Protein AF-A0A318KEV6-F1 (afdb_monomer_lite)

pLDDT: mean 72.62, std 7.46, range [47.88, 84.06]

Radius of gyration: 17.47 Å; chains: 1; bounding box: 36×22×58 Å

Structure (mmCIF, N/CA/C/O backbone):
data_AF-A0A318KEV6-F1
#
_entry.id   AF-A0A318KEV6-F1
#
loop_
_atom_site.group_PDB
_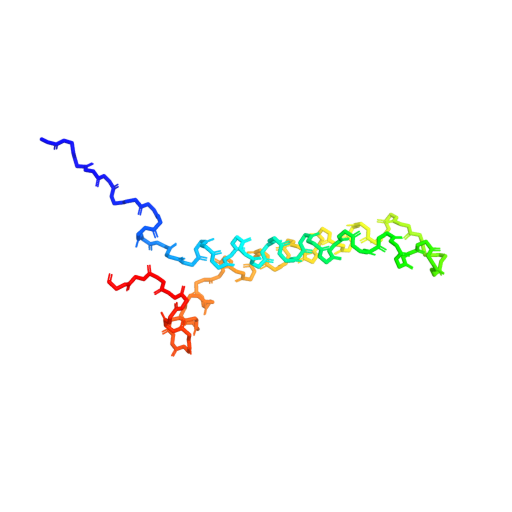atom_site.id
_atom_site.type_symbol
_atom_site.label_atom_id
_atom_site.label_alt_id
_atom_site.label_comp_id
_atom_site.label_asym_id
_atom_site.label_entity_id
_atom_site.label_seq_id
_atom_site.pdbx_PDB_ins_code
_atom_site.Cartn_x
_atom_site.Cartn_y
_atom_site.Cartn_z
_atom_site.occupancy
_atom_site.B_iso_or_equiv
_atom_site.auth_seq_i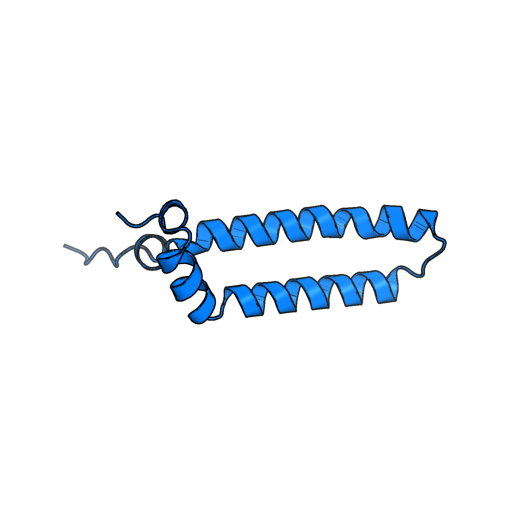d
_atom_site.auth_comp_id
_atom_site.auth_asym_id
_atom_site.auth_atom_id
_atom_site.pdbx_PDB_model_num
ATOM 1 N N . MET A 1 1 ? -6.904 9.941 41.120 1.00 58.44 1 MET A N 1
ATOM 2 C CA . MET A 1 1 ? -6.114 8.999 40.299 1.00 58.44 1 MET A CA 1
ATOM 3 C C . MET A 1 1 ? -6.097 9.600 38.905 1.00 58.44 1 MET A C 1
ATOM 5 O O . MET A 1 1 ? -7.188 9.944 38.476 1.00 58.44 1 MET A O 1
ATOM 9 N N . PRO A 1 2 ? -4.947 9.887 38.269 1.00 56.81 2 PRO A N 1
ATOM 10 C CA . PRO A 1 2 ? -4.970 10.440 36.916 1.00 56.81 2 PRO A CA 1
ATOM 11 C C . PRO A 1 2 ? -5.746 9.473 36.021 1.00 56.81 2 PRO A C 1
ATOM 13 O O . PRO A 1 2 ? -5.459 8.275 36.044 1.00 56.81 2 PRO A O 1
ATOM 16 N N . ASP A 1 3 ? -6.749 9.979 35.303 1.00 63.50 3 ASP A N 1
ATOM 17 C CA . ASP A 1 3 ? -7.443 9.219 34.269 1.00 63.50 3 ASP A CA 1
ATOM 18 C C . ASP A 1 3 ? -6.377 8.784 33.267 1.00 63.50 3 ASP A C 1
ATOM 20 O O . ASP A 1 3 ? -5.813 9.603 32.536 1.00 63.50 3 ASP A O 1
ATOM 24 N N . LEU A 1 4 ? -6.006 7.504 33.317 1.00 63.66 4 LEU A N 1
ATOM 25 C CA . LEU A 1 4 ? -5.040 6.914 32.406 1.00 63.66 4 LEU A CA 1
ATOM 26 C C . LEU A 1 4 ? -5.716 6.891 31.040 1.00 63.66 4 LEU A C 1
ATOM 28 O O . LEU A 1 4 ? -6.418 5.936 30.718 1.00 63.66 4 LEU A O 1
ATOM 32 N N . ALA A 1 5 ? -5.577 7.992 30.297 1.00 67.88 5 ALA A N 1
ATOM 33 C CA . ALA A 1 5 ? -6.104 8.159 28.955 1.00 67.88 5 ALA A CA 1
ATOM 34 C C . ALA A 1 5 ? -5.857 6.865 28.180 1.00 67.88 5 ALA A C 1
ATOM 36 O O . ALA A 1 5 ? -4.704 6.450 28.032 1.00 67.88 5 ALA A O 1
ATOM 37 N N . THR A 1 6 ? -6.946 6.203 27.778 1.00 64.69 6 THR A N 1
ATOM 38 C CA . THR A 1 6 ? -6.908 4.908 27.102 1.00 64.69 6 THR A CA 1
ATOM 39 C C . THR A 1 6 ? -5.830 4.959 26.023 1.00 64.69 6 THR A C 1
ATOM 41 O O . THR A 1 6 ? -5.903 5.835 25.153 1.00 64.69 6 THR A O 1
ATOM 44 N N . PRO A 1 7 ? -4.799 4.095 26.085 1.00 65.31 7 PRO A N 1
ATOM 45 C CA . PRO A 1 7 ? -3.697 4.158 25.142 1.00 65.31 7 PRO A CA 1
ATOM 46 C C . PRO A 1 7 ? -4.252 4.100 23.720 1.00 65.31 7 PRO A C 1
ATOM 48 O O . PRO A 1 7 ? -5.075 3.242 23.410 1.00 65.31 7 PRO A O 1
ATOM 51 N N . THR A 1 8 ? -3.808 4.995 22.838 1.00 63.75 8 THR A N 1
ATOM 52 C CA . THR A 1 8 ? -4.290 5.074 21.446 1.00 63.75 8 THR A CA 1
ATOM 53 C C . THR A 1 8 ? -4.140 3.759 20.684 1.00 63.75 8 THR A C 1
ATOM 55 O O . THR A 1 8 ? -4.883 3.519 19.742 1.00 63.75 8 THR A O 1
ATOM 58 N N . GLN A 1 9 ? -3.234 2.882 21.119 1.00 58.34 9 GLN A N 1
ATOM 59 C CA . GLN A 1 9 ? -3.079 1.528 20.584 1.00 58.34 9 GLN A CA 1
ATOM 60 C C . GLN A 1 9 ? -4.237 0.586 20.943 1.00 58.34 9 GLN A C 1
ATOM 62 O O . GLN A 1 9 ? -4.569 -0.279 20.144 1.00 58.34 9 GLN A O 1
ATOM 67 N N . VAL A 1 10 ? -4.874 0.775 22.104 1.00 61.66 10 VAL A N 1
ATOM 68 C CA . VAL A 1 10 ? -6.091 0.048 22.516 1.00 61.66 10 VAL A CA 1
ATOM 69 C C . VAL A 1 10 ? -7.316 0.606 21.787 1.00 61.66 10 VAL A C 1
ATOM 71 O O . VAL A 1 10 ? -8.247 -0.128 21.483 1.00 61.66 10 VAL A O 1
ATOM 74 N N . ALA A 1 11 ? -7.301 1.902 21.464 1.00 63.41 11 ALA A N 1
ATOM 75 C CA . ALA A 1 11 ? -8.360 2.542 20.687 1.00 63.41 11 ALA A CA 1
ATOM 76 C C . ALA A 1 11 ? -8.285 2.242 19.173 1.00 63.41 11 ALA A C 1
ATOM 78 O O . ALA A 1 11 ? -9.304 2.330 18.497 1.00 63.41 11 ALA A O 1
ATOM 79 N N . TYR A 1 12 ? -7.101 1.908 18.638 1.00 64.88 12 TYR A N 1
ATOM 80 C CA . TYR A 1 12 ? -6.852 1.728 17.199 1.00 64.88 12 TYR A CA 1
ATOM 81 C C . TYR A 1 12 ? -5.867 0.571 16.923 1.00 64.88 12 TYR A C 1
ATOM 83 O O . TYR A 1 12 ? -4.705 0.810 16.569 1.00 64.88 12 TYR A O 1
ATOM 91 N N . PRO A 1 13 ? -6.300 -0.694 17.061 1.00 65.19 13 PRO A N 1
ATOM 92 C CA . PRO A 1 13 ? -5.414 -1.858 16.959 1.00 65.19 13 PRO A CA 1
ATOM 93 C C . PRO A 1 13 ? -4.778 -2.044 15.569 1.00 65.19 13 PRO A C 1
ATOM 95 O O . PRO A 1 13 ? -3.696 -2.624 15.438 1.00 65.19 13 PRO A O 1
ATOM 98 N N . TRP A 1 14 ? -5.378 -1.473 14.522 1.00 71.06 14 TRP A N 1
ATOM 99 C CA . TRP A 1 14 ? -4.874 -1.507 13.146 1.00 71.06 14 TRP A CA 1
ATOM 100 C C . TRP A 1 14 ? -3.528 -0.805 12.933 1.00 71.06 14 TRP A C 1
ATOM 102 O O . TRP A 1 14 ? -2.879 -1.037 11.910 1.00 71.06 14 TRP A O 1
ATOM 112 N N . GLN A 1 15 ? -3.056 0.011 13.885 1.00 70.12 15 GLN A N 1
ATOM 113 C CA . GLN A 1 15 ? -1.748 0.674 13.801 1.00 70.12 15 GLN A CA 1
ATOM 114 C C . GLN A 1 15 ? -0.595 -0.327 13.627 1.00 70.12 15 GLN A C 1
ATOM 116 O O . GLN A 1 15 ? 0.379 -0.034 12.926 1.00 70.12 15 GLN A O 1
ATOM 121 N N . ALA A 1 16 ? -0.712 -1.525 14.210 1.00 72.81 16 ALA A N 1
ATOM 122 C CA . ALA A 1 16 ? 0.261 -2.599 14.021 1.00 72.81 16 ALA A CA 1
ATOM 123 C C . ALA A 1 16 ? 0.255 -3.117 12.570 1.00 72.81 16 ALA A C 1
ATOM 125 O O . ALA A 1 16 ? 1.314 -3.253 11.947 1.00 72.81 16 ALA A O 1
ATOM 126 N N . THR A 1 17 ? -0.931 -3.331 11.999 1.00 73.94 17 THR A N 1
ATOM 127 C CA . THR A 1 17 ? -1.115 -3.755 10.603 1.00 73.94 17 THR A CA 1
ATOM 128 C C . THR A 1 17 ? -0.608 -2.690 9.637 1.00 73.94 17 THR A C 1
ATOM 130 O O . THR A 1 17 ? 0.192 -3.000 8.756 1.00 73.94 17 THR A O 1
ATOM 133 N N . ALA A 1 18 ? -0.973 -1.422 9.838 1.00 74.69 18 ALA A N 1
ATOM 134 C CA . ALA A 1 18 ? -0.493 -0.316 9.014 1.00 74.69 18 ALA A CA 1
ATOM 135 C C . ALA A 1 18 ? 1.031 -0.170 9.067 1.00 74.69 18 ALA A C 1
ATOM 137 O O . ALA A 1 18 ? 1.664 -0.010 8.024 1.00 74.69 18 ALA A O 1
ATOM 138 N N . ARG A 1 19 ? 1.642 -0.304 10.252 1.00 75.94 19 ARG A N 1
ATOM 139 C CA . ARG A 1 19 ? 3.105 -0.303 10.395 1.00 75.94 19 ARG A CA 1
ATOM 140 C C . ARG A 1 19 ? 3.751 -1.462 9.637 1.00 75.94 19 ARG A C 1
ATOM 142 O O . ARG A 1 19 ? 4.787 -1.265 9.008 1.00 75.94 19 ARG A O 1
ATOM 149 N N . THR A 1 20 ? 3.148 -2.648 9.682 1.00 80.81 20 THR A N 1
ATOM 150 C CA . THR A 1 20 ? 3.668 -3.838 8.993 1.00 80.81 20 THR A CA 1
ATOM 151 C C . THR A 1 20 ? 3.558 -3.686 7.477 1.00 80.81 20 THR A C 1
ATOM 153 O O . THR A 1 20 ? 4.540 -3.905 6.771 1.00 80.81 20 THR A O 1
ATOM 156 N N . VAL A 1 21 ? 2.410 -3.225 6.970 1.00 78.94 21 VAL A N 1
ATOM 157 C CA . VAL A 1 21 ? 2.217 -2.933 5.541 1.00 78.94 21 VAL A CA 1
ATOM 158 C C . VAL A 1 21 ? 3.198 -1.861 5.076 1.00 78.94 21 VAL A C 1
ATOM 160 O O . VAL A 1 21 ? 3.862 -2.043 4.059 1.00 78.94 21 VAL A O 1
ATOM 163 N N . PHE A 1 22 ? 3.356 -0.779 5.842 1.00 76.12 22 PHE A N 1
ATOM 164 C CA . PHE A 1 22 ? 4.328 0.265 5.535 1.00 76.12 22 PHE A CA 1
ATOM 165 C C . PHE A 1 22 ? 5.759 -0.287 5.480 1.00 76.12 22 PHE A C 1
ATOM 167 O O . PHE A 1 22 ? 6.481 -0.018 4.524 1.00 76.12 22 PHE A O 1
ATOM 174 N N . ALA A 1 23 ? 6.162 -1.112 6.451 1.00 76.75 23 ALA A N 1
ATOM 175 C CA . ALA A 1 23 ? 7.482 -1.740 6.457 1.00 76.75 23 ALA A CA 1
ATOM 176 C C . ALA A 1 23 ? 7.706 -2.643 5.230 1.00 76.75 23 ALA A C 1
ATOM 178 O O . ALA A 1 23 ? 8.769 -2.578 4.615 1.00 76.75 23 ALA A O 1
ATOM 179 N N . VAL A 1 24 ? 6.704 -3.436 4.834 1.00 82.25 24 VAL A N 1
ATOM 180 C CA . VAL A 1 24 ? 6.768 -4.276 3.625 1.00 82.25 24 VAL A CA 1
ATOM 181 C C . VAL A 1 24 ? 6.892 -3.419 2.367 1.00 82.25 24 VAL A C 1
ATOM 183 O O . VAL A 1 24 ? 7.730 -3.711 1.516 1.00 82.25 24 VAL A O 1
ATOM 186 N N . LEU A 1 25 ? 6.121 -2.335 2.257 1.00 78.38 25 LEU A N 1
ATOM 187 C CA . LEU A 1 25 ? 6.228 -1.409 1.129 1.00 78.38 25 LEU A CA 1
ATOM 188 C C . LEU A 1 25 ? 7.613 -0.776 1.049 1.00 78.38 25 LEU A C 1
ATOM 190 O O . LEU A 1 25 ? 8.178 -0.732 -0.035 1.00 78.38 25 LEU A O 1
ATOM 194 N N . VAL A 1 26 ? 8.184 -0.341 2.175 1.00 78.62 26 VAL A N 1
ATOM 195 C CA . VAL A 1 26 ? 9.547 0.216 2.229 1.00 78.62 26 VAL A CA 1
ATOM 196 C C . VAL A 1 26 ? 10.602 -0.840 1.875 1.00 78.62 26 VAL A C 1
ATOM 198 O O . VAL A 1 26 ? 11.579 -0.536 1.192 1.00 78.62 26 VAL A O 1
ATOM 201 N N . ALA A 1 27 ? 10.412 -2.095 2.278 1.00 77.12 27 ALA A N 1
ATOM 202 C CA . ALA A 1 27 ? 11.307 -3.175 1.873 1.00 77.12 27 ALA A CA 1
ATOM 203 C C . ALA A 1 27 ? 11.237 -3.415 0.353 1.00 77.12 27 ALA A C 1
ATOM 205 O O . ALA A 1 27 ? 12.273 -3.443 -0.308 1.00 77.12 27 ALA A O 1
ATOM 206 N N . LEU A 1 28 ? 10.034 -3.490 -0.226 1.00 77.19 28 LEU A N 1
ATOM 207 C CA . LEU A 1 28 ? 9.841 -3.609 -1.679 1.00 77.19 28 LEU A CA 1
ATOM 208 C C . LEU A 1 28 ? 10.384 -2.388 -2.432 1.00 77.19 28 LEU A C 1
ATOM 210 O O . LEU A 1 28 ? 10.996 -2.520 -3.489 1.00 77.19 28 LEU A O 1
ATOM 214 N N . ALA A 1 29 ? 10.224 -1.201 -1.857 1.00 75.44 29 ALA A N 1
ATOM 215 C CA . ALA A 1 29 ? 10.757 0.046 -2.373 1.00 75.44 29 ALA A CA 1
ATOM 216 C C . ALA A 1 29 ? 12.276 0.020 -2.545 1.00 75.44 29 ALA A C 1
ATOM 218 O O . ALA A 1 29 ? 12.801 0.496 -3.551 1.00 75.44 29 ALA A O 1
ATOM 219 N N . SER A 1 30 ? 12.984 -0.575 -1.583 1.00 76.50 30 SER A N 1
ATOM 220 C CA . SER A 1 30 ? 14.443 -0.688 -1.623 1.00 76.50 30 SER A CA 1
ATOM 221 C C . SER A 1 30 ? 14.974 -1.593 -2.741 1.00 76.50 30 SER A C 1
ATOM 223 O O . SER A 1 30 ? 16.147 -1.486 -3.087 1.00 76.50 30 SER A O 1
ATOM 225 N N . LEU A 1 31 ? 14.132 -2.445 -3.342 1.00 73.38 31 LEU A N 1
ATOM 226 C CA . LEU A 1 31 ? 14.495 -3.286 -4.492 1.00 73.38 31 LEU A CA 1
ATOM 227 C C . LEU A 1 31 ? 14.438 -2.529 -5.827 1.00 73.38 31 LEU A C 1
ATOM 229 O O . LEU A 1 31 ? 15.078 -2.946 -6.794 1.00 73.38 31 LEU A O 1
ATOM 233 N N . ILE A 1 32 ? 13.722 -1.403 -5.888 1.00 71.44 32 ILE A N 1
ATOM 234 C CA . ILE A 1 32 ? 13.539 -0.611 -7.115 1.00 71.44 32 ILE A CA 1
ATOM 235 C C . ILE A 1 32 ? 14.873 -0.169 -7.747 1.00 71.44 32 ILE A C 1
ATOM 237 O O . ILE A 1 32 ? 15.014 -0.342 -8.957 1.00 71.44 32 ILE A O 1
ATOM 241 N N . PRO A 1 33 ? 15.883 0.330 -7.000 1.00 67.81 33 PRO A N 1
ATOM 242 C CA . PRO A 1 33 ? 17.170 0.718 -7.578 1.00 67.81 33 PRO A CA 1
ATOM 243 C C . PRO A 1 33 ? 17.893 -0.442 -8.270 1.00 67.81 33 PRO A C 1
ATOM 245 O O . PRO A 1 33 ? 18.489 -0.246 -9.323 1.00 67.81 33 PRO A O 1
ATOM 248 N N . VAL A 1 34 ? 17.814 -1.656 -7.715 1.00 73.31 34 VAL A N 1
ATOM 249 C CA . VAL A 1 34 ? 18.464 -2.848 -8.286 1.00 73.31 34 VAL A CA 1
ATOM 250 C C . VAL A 1 34 ? 17.853 -3.187 -9.645 1.00 73.31 34 VAL A C 1
ATOM 252 O O . VAL A 1 34 ? 18.577 -3.430 -10.609 1.00 73.31 34 VAL A O 1
ATOM 255 N N . VAL A 1 35 ? 16.521 -3.138 -9.741 1.00 71.31 35 VAL A N 1
ATOM 256 C CA . VAL A 1 35 ? 15.792 -3.369 -10.997 1.00 71.31 35 VAL A CA 1
ATOM 257 C C . VAL A 1 35 ? 16.047 -2.240 -12.000 1.00 71.31 35 VAL A C 1
ATOM 259 O O . VAL A 1 35 ? 16.245 -2.506 -13.183 1.00 71.31 35 VAL A O 1
ATOM 262 N N . ALA A 1 36 ? 16.094 -0.989 -11.536 1.00 72.50 36 ALA A N 1
ATOM 263 C CA . ALA A 1 36 ? 16.338 0.172 -12.387 1.00 72.50 36 ALA A CA 1
ATOM 264 C C . ALA A 1 36 ? 17.744 0.155 -13.004 1.00 72.50 36 ALA A C 1
ATOM 266 O O . ALA A 1 36 ? 17.880 0.350 -14.210 1.00 72.50 36 ALA A O 1
ATOM 267 N N . VAL A 1 37 ? 18.776 -0.154 -12.210 1.00 72.88 37 VAL A N 1
ATOM 268 C CA . VAL A 1 37 ? 20.158 -0.296 -12.699 1.00 72.88 37 VAL A CA 1
ATOM 269 C C . VAL A 1 37 ? 20.268 -1.451 -13.694 1.00 72.88 37 VAL A C 1
ATOM 271 O O . VAL A 1 37 ? 20.880 -1.286 -14.746 1.00 72.88 37 VAL A O 1
ATOM 274 N N . ALA A 1 38 ? 19.638 -2.596 -13.410 1.00 76.56 38 ALA A N 1
ATOM 275 C CA . ALA A 1 38 ? 19.642 -3.742 -14.320 1.00 76.56 38 ALA A CA 1
ATOM 276 C C . ALA A 1 38 ? 18.919 -3.458 -15.653 1.00 76.56 38 ALA A C 1
ATOM 278 O O . ALA A 1 38 ? 19.304 -4.002 -16.685 1.00 76.56 38 ALA A O 1
ATOM 279 N N . GLY A 1 39 ? 17.885 -2.613 -15.637 1.00 76.62 39 GLY A N 1
ATOM 280 C CA . GLY A 1 39 ? 17.090 -2.256 -16.815 1.00 76.62 39 GLY A CA 1
ATOM 281 C C . GLY A 1 39 ? 17.532 -0.989 -17.555 1.00 76.62 39 GLY A C 1
ATOM 282 O O . GLY A 1 39 ? 16.915 -0.653 -18.562 1.00 76.62 39 GLY A O 1
ATOM 283 N N . GLY A 1 40 ? 18.547 -0.264 -17.069 1.00 72.38 40 GLY A N 1
ATOM 284 C CA . GLY A 1 40 ? 18.957 1.030 -17.634 1.00 72.38 40 GLY A CA 1
ATOM 285 C C . GLY A 1 40 ? 17.913 2.145 -17.463 1.00 72.38 40 GLY A C 1
ATOM 286 O O . GLY A 1 40 ? 17.816 3.034 -18.305 1.00 72.38 40 GLY A O 1
ATOM 287 N N . ILE A 1 41 ? 17.103 2.076 -16.404 1.00 72.62 41 ILE A N 1
ATOM 288 C CA . ILE A 1 41 ? 15.992 2.997 -16.134 1.00 72.62 41 ILE A CA 1
ATOM 289 C C . ILE A 1 41 ? 16.496 4.201 -15.333 1.00 72.62 41 ILE A C 1
ATOM 291 O O . ILE A 1 41 ? 17.230 4.048 -14.356 1.00 72.62 41 ILE A O 1
ATOM 295 N N . ASP A 1 42 ? 16.051 5.399 -15.717 1.00 74.94 42 ASP A N 1
ATOM 296 C CA . ASP A 1 42 ? 16.335 6.629 -14.978 1.00 74.94 42 ASP A CA 1
ATOM 297 C C . ASP A 1 42 ? 15.725 6.574 -13.561 1.00 74.94 42 ASP A C 1
ATOM 299 O O . ASP A 1 42 ? 14.538 6.293 -13.370 1.00 74.94 42 ASP A O 1
ATOM 303 N N . THR A 1 43 ? 16.548 6.810 -12.540 1.00 72.12 43 THR A N 1
ATOM 304 C CA . THR A 1 43 ? 16.198 6.555 -11.133 1.00 72.12 43 THR A CA 1
ATOM 305 C C . THR A 1 43 ? 15.347 7.665 -10.522 1.00 72.12 43 THR A C 1
ATOM 307 O O . THR A 1 43 ? 14.587 7.410 -9.586 1.00 72.12 43 THR A O 1
ATOM 310 N N . VAL A 1 44 ? 15.405 8.881 -11.072 1.00 77.19 44 VAL A N 1
ATOM 311 C CA . VAL A 1 44 ? 14.627 10.038 -10.600 1.00 77.19 44 VAL A CA 1
ATOM 312 C C . VAL A 1 44 ? 13.108 9.804 -10.702 1.00 77.19 44 VAL A C 1
ATOM 314 O O . VAL A 1 44 ? 12.430 9.911 -9.673 1.00 77.19 44 VAL A O 1
ATOM 317 N N . PRO A 1 45 ? 12.534 9.437 -11.869 1.00 76.44 45 PRO A N 1
ATOM 318 C CA . PRO A 1 45 ? 11.105 9.133 -11.959 1.00 76.44 45 PRO A CA 1
ATOM 319 C C . PRO A 1 45 ? 10.711 7.909 -11.120 1.00 76.44 45 PRO A C 1
ATOM 321 O O . PRO A 1 45 ? 9.619 7.889 -10.550 1.00 76.44 45 PRO A O 1
ATOM 324 N N . ALA A 1 46 ? 11.604 6.925 -10.970 1.00 74.19 46 ALA A N 1
ATOM 325 C CA . ALA A 1 46 ? 11.347 5.737 -10.159 1.00 74.19 46 ALA A CA 1
ATOM 326 C C . ALA A 1 46 ? 11.186 6.071 -8.662 1.00 74.19 46 ALA A C 1
ATOM 328 O O . ALA A 1 46 ? 10.269 5.568 -8.009 1.00 74.19 46 ALA A O 1
ATOM 329 N N . VAL A 1 47 ? 12.021 6.965 -8.117 1.00 73.62 47 VAL A N 1
ATOM 330 C CA . VAL A 1 47 ? 11.897 7.437 -6.725 1.00 73.62 47 VAL A CA 1
ATOM 331 C C . VAL A 1 47 ? 10.609 8.241 -6.523 1.00 73.62 47 VAL A C 1
ATOM 333 O O . VAL A 1 47 ? 9.912 8.045 -5.525 1.00 73.62 47 VAL A O 1
ATOM 336 N N . ALA A 1 48 ? 10.246 9.108 -7.472 1.00 78.62 48 ALA A N 1
ATOM 337 C CA . ALA A 1 48 ? 8.997 9.868 -7.397 1.00 78.62 48 ALA A CA 1
ATOM 338 C C . ALA A 1 48 ? 7.764 8.947 -7.410 1.00 78.62 48 ALA A C 1
ATOM 340 O O . ALA A 1 48 ? 6.862 9.104 -6.583 1.00 78.62 48 ALA A O 1
ATOM 341 N N . GLN A 1 49 ? 7.752 7.946 -8.297 1.00 74.81 49 GLN A N 1
ATOM 342 C CA . GLN A 1 49 ? 6.696 6.937 -8.360 1.00 74.81 49 GLN A CA 1
ATOM 343 C C . GLN A 1 49 ? 6.594 6.156 -7.050 1.00 74.81 49 GLN A C 1
ATOM 345 O O . GLN A 1 49 ? 5.496 5.938 -6.540 1.00 74.81 49 GLN A O 1
ATOM 350 N N . LEU A 1 50 ? 7.732 5.775 -6.479 1.00 76.62 50 LEU A N 1
ATOM 351 C CA . LEU A 1 50 ? 7.770 5.066 -5.214 1.00 76.62 50 LEU A CA 1
ATOM 352 C C . LEU A 1 50 ? 7.134 5.877 -4.074 1.00 76.62 50 LEU A C 1
ATOM 354 O O . LEU A 1 50 ? 6.276 5.363 -3.355 1.00 76.62 50 LEU A O 1
ATOM 358 N N . ILE A 1 51 ? 7.522 7.145 -3.917 1.00 81.69 51 ILE A N 1
ATOM 359 C CA . ILE A 1 51 ? 6.964 8.025 -2.880 1.00 81.69 51 ILE A CA 1
ATOM 360 C C . ILE A 1 51 ? 5.456 8.211 -3.094 1.00 81.69 51 ILE A C 1
ATOM 362 O O . ILE A 1 51 ? 4.688 8.151 -2.131 1.00 81.69 51 ILE A O 1
ATOM 366 N N . ALA A 1 52 ? 5.019 8.374 -4.347 1.00 80.94 52 ALA A N 1
ATOM 367 C CA . ALA A 1 52 ? 3.605 8.487 -4.689 1.00 80.94 52 ALA A CA 1
ATOM 368 C C . ALA A 1 52 ? 2.813 7.228 -4.294 1.00 80.94 52 ALA A C 1
ATOM 370 O O . ALA A 1 52 ? 1.750 7.345 -3.682 1.00 80.94 52 ALA A O 1
ATOM 371 N N . VAL A 1 53 ? 3.341 6.030 -4.573 1.00 77.94 53 VAL A N 1
ATOM 372 C CA . VAL A 1 53 ? 2.713 4.755 -4.185 1.00 77.94 53 VAL A CA 1
ATOM 373 C C . VAL A 1 53 ? 2.662 4.610 -2.664 1.00 77.94 53 VAL A C 1
ATOM 375 O O . VAL A 1 53 ? 1.601 4.305 -2.122 1.00 77.94 53 VAL A O 1
ATOM 378 N N . CYS A 1 54 ? 3.758 4.892 -1.954 1.00 76.75 54 CYS A N 1
ATOM 379 C CA . CYS A 1 54 ? 3.780 4.862 -0.488 1.00 76.75 54 CYS A CA 1
ATOM 380 C C . CYS A 1 54 ? 2.742 5.816 0.123 1.00 76.75 54 CYS A C 1
ATOM 382 O O . CYS A 1 54 ? 2.010 5.434 1.040 1.00 76.75 54 CYS A O 1
ATOM 384 N N . GLY A 1 55 ? 2.637 7.039 -0.403 1.00 80.62 55 GLY A N 1
ATOM 385 C CA . GLY A 1 55 ? 1.630 8.010 0.021 1.00 80.62 55 GLY A CA 1
ATOM 386 C C . GLY A 1 55 ? 0.203 7.538 -0.264 1.00 80.62 55 GLY A C 1
ATOM 387 O O . GLY A 1 55 ? -0.659 7.629 0.611 1.00 80.62 55 GLY A O 1
ATOM 388 N N . ALA A 1 56 ? -0.042 6.972 -1.450 1.00 80.94 56 ALA A N 1
ATOM 389 C CA . ALA A 1 56 ? -1.344 6.431 -1.830 1.00 80.94 56 ALA A CA 1
ATOM 390 C C . ALA A 1 56 ? -1.771 5.277 -0.913 1.00 80.94 56 ALA A C 1
ATOM 392 O O . ALA A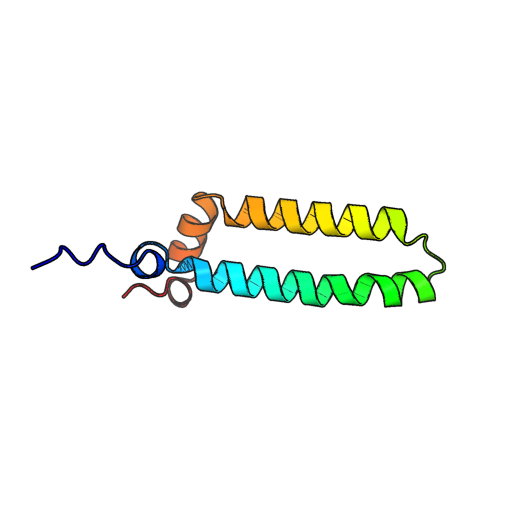 1 56 ? -2.892 5.291 -0.404 1.00 80.94 56 ALA A O 1
ATOM 393 N N . VAL A 1 57 ? -0.879 4.321 -0.628 1.00 77.69 57 VAL A N 1
ATOM 394 C CA . VAL A 1 57 ? -1.206 3.212 0.279 1.00 77.69 57 VAL A CA 1
ATOM 395 C C . VAL A 1 57 ? -1.415 3.706 1.707 1.00 77.69 57 VAL A C 1
ATOM 397 O O . VAL A 1 57 ? -2.385 3.307 2.343 1.00 77.69 57 VAL A O 1
ATOM 400 N N . THR A 1 58 ? -0.581 4.628 2.197 1.00 76.00 58 THR A N 1
ATOM 401 C CA . THR A 1 58 ? -0.772 5.234 3.529 1.00 76.00 58 THR A CA 1
ATOM 402 C C . THR A 1 58 ? -2.135 5.916 3.626 1.00 76.00 58 THR A C 1
ATOM 404 O O . THR A 1 58 ? -2.826 5.792 4.635 1.00 76.00 58 THR A O 1
ATOM 407 N N . ARG A 1 59 ? -2.564 6.590 2.554 1.00 82.44 59 ARG A N 1
ATOM 408 C CA . ARG A 1 59 ? -3.880 7.222 2.497 1.00 82.44 59 ARG A CA 1
ATOM 409 C C . ARG A 1 59 ? -5.014 6.204 2.485 1.00 82.44 59 ARG A C 1
ATOM 411 O O . ARG A 1 59 ? -5.995 6.440 3.176 1.00 82.44 59 ARG A O 1
ATOM 418 N N . ILE A 1 60 ? -4.882 5.100 1.747 1.00 81.62 60 ILE A N 1
ATOM 419 C CA . ILE A 1 60 ? -5.864 4.005 1.758 1.00 81.62 60 ILE A CA 1
ATOM 420 C C . ILE A 1 60 ? -5.975 3.420 3.168 1.00 81.62 60 ILE A C 1
ATOM 422 O O . ILE A 1 60 ? -7.081 3.311 3.681 1.00 81.62 60 ILE A O 1
ATOM 426 N N . LEU A 1 61 ? -4.849 3.121 3.820 1.00 72.75 61 LEU A N 1
ATOM 427 C CA . LEU A 1 61 ? -4.821 2.589 5.188 1.00 72.75 61 LEU A CA 1
ATOM 428 C C . LEU A 1 61 ? -5.412 3.554 6.223 1.00 72.75 61 LEU A C 1
ATOM 430 O O . LEU A 1 61 ? -5.930 3.107 7.236 1.00 72.75 61 LEU A O 1
ATOM 434 N N . ALA A 1 62 ? -5.349 4.862 5.974 1.00 77.81 62 ALA A N 1
ATOM 435 C CA . ALA A 1 62 ? -5.957 5.869 6.836 1.00 77.81 62 ALA A CA 1
ATOM 436 C C . ALA A 1 62 ? -7.481 6.009 6.641 1.00 77.81 62 ALA A C 1
ATOM 438 O O . ALA A 1 62 ? -8.111 6.787 7.360 1.00 77.81 62 ALA A O 1
ATOM 439 N N . LEU A 1 63 ? -8.088 5.314 5.668 1.00 84.06 63 LEU A N 1
ATOM 440 C CA . LEU A 1 63 ? -9.535 5.355 5.463 1.00 84.06 63 LEU A CA 1
ATOM 441 C C . LEU A 1 63 ? -10.254 4.488 6.511 1.00 84.06 63 LEU A C 1
ATOM 443 O O . LEU A 1 63 ? -9.924 3.310 6.643 1.00 84.06 63 LEU A O 1
ATOM 447 N N . PRO A 1 64 ? -11.320 4.996 7.161 1.00 77.12 64 PRO A N 1
ATOM 448 C CA . PRO A 1 64 ? -12.105 4.212 8.120 1.00 77.12 64 PRO A CA 1
ATOM 449 C C . PRO A 1 64 ? -12.763 2.975 7.484 1.00 77.12 64 PRO A C 1
ATOM 451 O O . PRO A 1 64 ? -12.930 1.959 8.142 1.00 77.12 64 PRO A O 1
ATOM 454 N N . ALA A 1 65 ? -13.039 3.003 6.175 1.00 79.81 65 ALA A N 1
ATOM 455 C CA . ALA A 1 65 ? -13.562 1.846 5.445 1.00 79.81 65 ALA A CA 1
ATOM 456 C C . ALA A 1 65 ? -12.608 0.632 5.446 1.00 79.81 65 ALA A C 1
ATOM 458 O O . ALA A 1 65 ? -13.061 -0.505 5.311 1.00 79.81 65 ALA A O 1
ATOM 459 N N . VAL A 1 66 ? -11.293 0.852 5.583 1.00 75.75 66 VAL A N 1
ATOM 460 C CA . VAL A 1 66 ? -10.325 -0.247 5.707 1.00 75.75 66 VAL A CA 1
ATOM 461 C C . VAL A 1 66 ? -10.461 -0.923 7.067 1.00 75.75 66 VAL A C 1
ATOM 463 O O . VAL A 1 66 ? -10.404 -2.148 7.131 1.00 75.75 66 VAL A O 1
ATOM 466 N N . GLU A 1 67 ? -10.723 -0.156 8.124 1.00 75.81 67 GLU A N 1
ATOM 467 C CA . GLU A 1 67 ? -10.978 -0.702 9.459 1.00 75.81 67 GLU A CA 1
ATOM 468 C C . GLU A 1 67 ? -12.243 -1.564 9.483 1.00 75.81 67 GLU A C 1
ATOM 470 O O . GLU A 1 67 ? -12.216 -2.692 9.979 1.00 75.81 67 GLU A O 1
ATOM 475 N N . ASP A 1 68 ? -13.327 -1.082 8.870 1.00 79.19 68 ASP A N 1
ATOM 476 C CA . ASP A 1 68 ? -14.583 -1.832 8.768 1.00 79.19 68 ASP A CA 1
ATOM 477 C C . ASP A 1 68 ? -14.395 -3.149 7.996 1.00 79.19 68 ASP A C 1
ATOM 479 O O . ASP A 1 68 ? -14.930 -4.197 8.372 1.00 79.19 68 ASP A O 1
ATOM 483 N N . PHE A 1 69 ? -13.604 -3.120 6.919 1.00 79.88 69 PHE A N 1
ATOM 484 C CA . PHE A 1 69 ? -13.278 -4.309 6.135 1.00 79.88 69 PHE A CA 1
ATOM 485 C C . PHE A 1 69 ? -12.439 -5.312 6.939 1.00 79.88 69 PHE A C 1
ATOM 487 O O . PHE A 1 69 ? -12.769 -6.501 6.975 1.00 79.88 69 PHE A O 1
ATOM 494 N N . LEU A 1 70 ? -11.376 -4.849 7.601 1.00 74.75 70 LEU A N 1
ATOM 495 C CA . LEU A 1 70 ? -10.503 -5.703 8.408 1.00 74.75 70 LEU A CA 1
ATOM 496 C C . LEU A 1 70 ? -11.263 -6.321 9.584 1.00 74.75 70 LEU A C 1
ATOM 498 O O . LEU A 1 70 ? -11.173 -7.530 9.788 1.00 74.75 70 LEU A O 1
ATOM 502 N N . SER A 1 71 ? -12.086 -5.536 10.279 1.00 74.19 71 SER A N 1
ATOM 503 C CA . SER A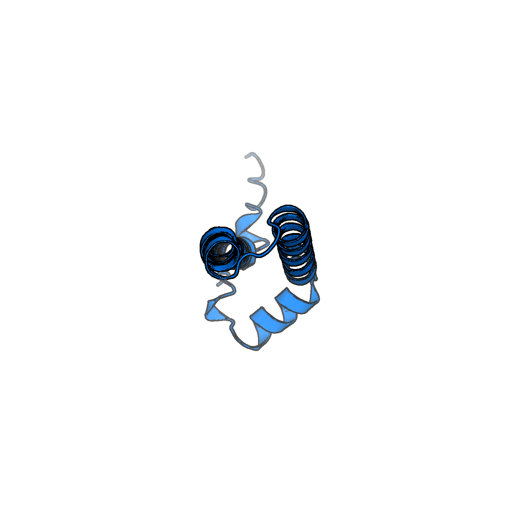 1 71 ? -12.930 -6.014 11.382 1.00 74.19 71 SER A CA 1
ATOM 504 C C . SER A 1 71 ? -13.937 -7.075 10.930 1.00 74.19 71 SER A C 1
ATOM 506 O O . SER A 1 71 ? -14.242 -8.007 11.672 1.00 74.19 71 SER A O 1
ATOM 508 N N . ARG A 1 72 ? -14.441 -6.971 9.693 1.00 79.00 72 ARG A N 1
ATOM 509 C CA . ARG A 1 72 ? -15.429 -7.907 9.143 1.00 79.00 72 ARG A CA 1
ATOM 510 C C . ARG A 1 72 ? -14.827 -9.215 8.631 1.00 79.00 72 ARG A C 1
ATOM 512 O O . ARG A 1 72 ? -15.465 -10.256 8.772 1.00 79.00 72 ARG A O 1
ATOM 519 N N . PHE A 1 73 ? -13.653 -9.172 7.998 1.00 75.19 73 PHE A N 1
ATOM 520 C CA . PHE A 1 73 ? -13.087 -10.331 7.288 1.00 75.19 73 PHE A CA 1
ATOM 521 C C . PHE A 1 73 ? -11.848 -10.935 7.950 1.00 75.19 73 PHE A C 1
ATOM 523 O O . PHE A 1 73 ? -11.584 -12.122 7.769 1.00 75.19 73 PHE A O 1
ATOM 530 N N . LEU A 1 74 ? -11.090 -10.149 8.711 1.00 73.94 74 LEU A N 1
ATOM 531 C CA . LEU A 1 74 ? -9.851 -10.569 9.364 1.00 73.94 74 LEU A CA 1
ATOM 532 C C . LEU A 1 74 ? -9.833 -10.091 10.829 1.00 73.94 74 LEU A C 1
ATOM 534 O O . LEU A 1 74 ? -8.907 -9.385 11.230 1.00 73.94 74 LEU A O 1
ATOM 538 N N . PRO A 1 75 ? -10.824 -10.478 11.659 1.00 68.06 75 PRO A N 1
ATOM 539 C CA . PRO A 1 75 ? -10.939 -9.992 13.036 1.00 68.06 75 PRO A CA 1
ATOM 540 C C . PRO A 1 75 ? -9.721 -10.351 13.902 1.00 68.06 75 PRO A C 1
ATOM 542 O O . PRO A 1 75 ? -9.428 -9.653 14.858 1.00 68.06 75 PRO A O 1
ATOM 545 N N . PHE A 1 76 ? -8.942 -11.376 13.530 1.00 65.56 76 PHE A N 1
ATOM 546 C CA . PHE A 1 76 ? -7.687 -11.727 14.205 1.00 65.56 76 PHE A CA 1
AT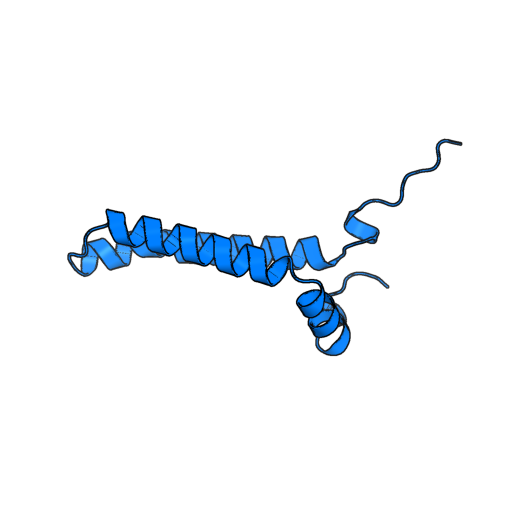OM 547 C C . PHE A 1 76 ? -6.539 -10.718 13.974 1.00 65.56 76 PHE A C 1
ATOM 549 O O . PHE A 1 76 ? -5.535 -10.778 14.679 1.00 65.56 76 PHE A O 1
ATOM 556 N N . LEU A 1 77 ? -6.660 -9.807 12.996 1.00 62.66 77 LEU A N 1
ATOM 557 C CA . LEU A 1 77 ? -5.757 -8.659 12.804 1.00 62.66 77 LEU A CA 1
ATOM 558 C C . LEU A 1 77 ? -6.223 -7.418 13.581 1.00 62.66 77 LEU A C 1
ATOM 560 O O . LEU A 1 77 ? -5.414 -6.531 13.857 1.00 62.66 77 LEU A O 1
ATOM 564 N N . ALA A 1 78 ? -7.507 -7.351 13.940 1.00 61.44 78 ALA A N 1
ATOM 565 C CA . ALA A 1 78 ? -8.044 -6.364 14.863 1.00 61.44 78 ALA A CA 1
ATOM 566 C C . ALA A 1 78 ? -7.723 -6.845 16.284 1.00 61.44 78 ALA A C 1
ATOM 568 O O . ALA A 1 78 ? -8.513 -7.523 16.930 1.00 61.44 78 ALA A O 1
ATOM 569 N N . ALA A 1 79 ? -6.507 -6.569 16.755 1.00 55.47 79 ALA A N 1
ATOM 570 C CA . ALA A 1 79 ? -6.061 -6.914 18.104 1.00 55.47 79 ALA A CA 1
ATOM 571 C C . ALA A 1 79 ? -6.801 -6.081 19.175 1.00 55.47 79 ALA A C 1
ATOM 573 O O . ALA A 1 79 ? -6.221 -5.208 19.812 1.00 55.47 79 ALA A O 1
ATOM 574 N N . GLY A 1 80 ? -8.094 -6.338 19.347 1.00 51.34 80 GLY A N 1
ATOM 575 C CA . GLY A 1 80 ? -8.957 -5.781 20.380 1.00 51.34 80 GLY A CA 1
ATOM 576 C C . GLY A 1 80 ? -10.005 -6.821 20.766 1.00 51.34 80 GLY A C 1
ATOM 577 O O . GLY A 1 80 ? -11.128 -6.775 20.275 1.00 51.34 80 GLY A O 1
ATOM 578 N N . HIS A 1 81 ? -9.596 -7.786 21.592 1.00 47.88 81 HIS A N 1
ATOM 579 C CA . HIS A 1 81 ? -10.494 -8.582 22.430 1.00 47.88 81 HIS A CA 1
ATOM 580 C C . HIS A 1 81 ? -10.523 -7.948 23.821 1.00 47.88 81 HIS A C 1
ATOM 582 O O . HIS A 1 81 ? -9.432 -7.527 24.276 1.00 47.88 81 HIS A O 1
#

Sequence (81 aa):
MPDLATPTQVAYPWQATARTVFAVLVALASLIPVVAVAGGIDTVPAVAQLIAVCGAVTRILALPAVEDFLSRFLPFLAAGH

Secondary structure (DSSP, 8-state):
-------HHHH-TTHHHHHHHHHHHHHHHHHHHHHHHHHT--HHHHHHHHHHHHHHHHHHHTSHHHHHHHHHH-GGGS---

Foldseek 3Di:
DPPPPDPVCL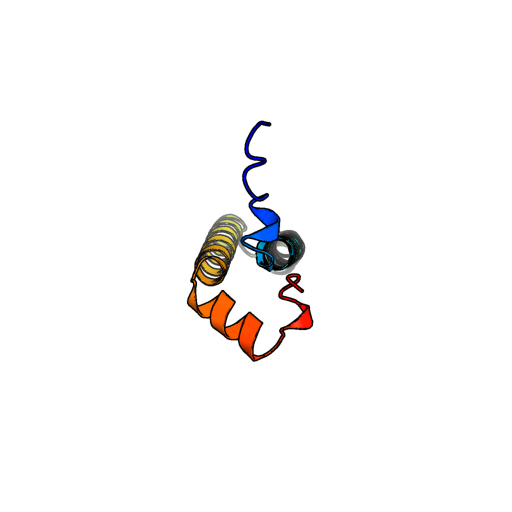VFVCVVVLVVVLVVLVVVLVCQVVVCVVVVHDVVVSVVVSVVVSVVVNVVSPDVVVVVVCCVPPVVSVPHD

Organism: NCBI:txid228006